Protein AF-A0A6L6LDE1-F1 (afdb_monomer_lite)

Organism: Streptococcus parasanguinis (NCBI:txid1318)

pLDDT: mean 87.43, std 10.11, range [46.34, 97.75]

Sequence (139 aa):
MKNYKNYVINLTQQYISELINRNEEINIRMFYSTFEEDQYISILNDQDQEVSFNFVNDSIEIELIDPLCEKILITFDTVEQTAKIHLVINFLLDLFFRFNWHESVAALSVADFWELIKNYEKDNLDMTFGYPRIAGSNS

Radius of gyration: 14.81 Å; chains: 1; bounding box: 38×34×40 Å

Secondary structure (DSSP, 8-state):
-TTHHHHHHHHHHHHHHHHHHTT----EEEEEEEETTEEEEEEEETTS-EEEEEEETTEEEEEEE-TTSPPEEEEEEHHHHTTTHHHHHHHHHHHHHHS-HHHHHHHHTTS-HHHHHHHHHTT-EE-TTSS-EETT---

Foldseek 3Di:
DVCVVVLLVVVLVVLVVVCVVVVHDFAKDWDWDDDPPKIKIWIAGPQRWIWIWIDDDQKIWIWTDHPVDDIDIDMDGNVPCVVLVSLVSVVVVCLVRPAQSVVAVVCVVPDDPVVQSVCSVVVQWDCPVRYTDGHPPDD

Structure (mmCIF, N/CA/C/O backbone):
data_AF-A0A6L6LDE1-F1
#
_entry.id   AF-A0A6L6LDE1-F1
#
loop_
_atom_site.group_PDB
_atom_site.id
_atom_site.type_symbol
_atom_site.label_atom_id
_atom_site.label_alt_id
_atom_site.label_comp_id
_atom_site.label_asym_id
_atom_site.label_entity_id
_atom_site.label_seq_id
_atom_site.pdbx_PDB_ins_code
_atom_site.Cartn_x
_atom_site.Cartn_y
_atom_site.Cartn_z
_atom_site.occupancy
_atom_site.B_iso_or_equiv
_atom_site.auth_seq_id
_atom_site.auth_comp_id
_atom_site.auth_asym_id
_atom_site.auth_atom_id
_atom_site.pdbx_PDB_model_num
ATOM 1 N N . MET A 1 1 ? -16.485 0.240 9.178 1.00 56.94 1 MET A N 1
ATOM 2 C CA . MET A 1 1 ? -15.526 -0.524 8.344 1.00 56.94 1 MET A CA 1
ATOM 3 C C . MET A 1 1 ? -16.015 -0.984 6.968 1.00 56.94 1 MET A C 1
ATOM 5 O O . MET A 1 1 ? -15.167 -1.176 6.113 1.00 56.94 1 MET A O 1
ATOM 9 N N . LYS A 1 2 ? -17.324 -1.126 6.683 1.00 56.12 2 LYS A N 1
ATOM 10 C CA . LYS A 1 2 ? -17.828 -1.837 5.478 1.00 56.12 2 LYS A CA 1
ATOM 11 C C . LYS A 1 2 ? -17.393 -1.343 4.077 1.00 56.12 2 LYS A C 1
ATOM 13 O O . LYS A 1 2 ? -17.677 -2.050 3.116 1.00 56.12 2 LYS A O 1
ATOM 18 N N . ASN A 1 3 ? -16.689 -0.215 3.931 1.00 74.81 3 ASN A N 1
ATOM 19 C CA . ASN A 1 3 ? -16.379 0.370 2.616 1.00 74.81 3 ASN A CA 1
ATOM 20 C C . ASN A 1 3 ? -14.894 0.376 2.210 1.00 74.81 3 ASN A C 1
ATOM 22 O O . ASN A 1 3 ? -14.623 0.638 1.039 1.00 74.81 3 ASN A O 1
ATOM 26 N N . TYR A 1 4 ? -13.943 0.066 3.101 1.00 82.75 4 TYR A N 1
ATOM 27 C CA . TYR A 1 4 ? -12.516 0.160 2.753 1.00 82.75 4 TYR A CA 1
ATOM 28 C C . TYR A 1 4 ? -12.100 -0.871 1.711 1.00 82.75 4 TYR A C 1
ATOM 30 O O . TYR A 1 4 ? -11.363 -0.538 0.789 1.00 82.75 4 TYR A O 1
ATOM 38 N N . LYS A 1 5 ? -12.666 -2.082 1.758 1.00 84.56 5 LYS A N 1
ATOM 39 C CA . LYS A 1 5 ? -12.416 -3.071 0.711 1.00 84.56 5 LYS A CA 1
ATOM 40 C C . LYS A 1 5 ? -12.792 -2.596 -0.683 1.00 84.56 5 LYS A C 1
ATOM 42 O O . LYS A 1 5 ? -11.992 -2.698 -1.609 1.00 84.56 5 LYS A O 1
ATOM 47 N N . ASN A 1 6 ? -14.002 -2.067 -0.829 1.00 87.12 6 ASN A N 1
ATOM 48 C CA . ASN A 1 6 ? -14.452 -1.545 -2.115 1.00 87.12 6 ASN A CA 1
ATOM 49 C C . ASN A 1 6 ? -13.604 -0.344 -2.543 1.00 87.12 6 ASN A C 1
ATOM 51 O O . ASN A 1 6 ? -13.349 -0.180 -3.729 1.00 87.12 6 ASN A O 1
ATOM 55 N N . TYR A 1 7 ? -13.142 0.464 -1.585 1.00 90.31 7 TYR A N 1
ATOM 56 C CA . TYR A 1 7 ? -12.239 1.574 -1.859 1.00 90.31 7 TYR A CA 1
ATOM 57 C C . TYR A 1 7 ? -10.903 1.105 -2.446 1.00 90.31 7 TYR A C 1
ATOM 59 O O . TYR A 1 7 ? -10.553 1.544 -3.538 1.00 90.31 7 TYR A O 1
ATOM 67 N N . VAL A 1 8 ? -10.216 0.164 -1.785 1.00 90.81 8 VAL A N 1
ATOM 68 C CA . VAL A 1 8 ? -8.944 -0.405 -2.269 1.00 90.81 8 VAL A CA 1
ATOM 69 C C . VAL A 1 8 ? -9.133 -1.031 -3.651 1.00 90.81 8 VAL A C 1
ATOM 71 O O . VAL A 1 8 ? -8.402 -0.693 -4.571 1.00 90.81 8 VAL A O 1
ATOM 74 N N . ILE A 1 9 ? -10.164 -1.865 -3.839 1.00 90.56 9 ILE A N 1
ATOM 75 C CA . ILE A 1 9 ? -10.450 -2.514 -5.132 1.00 90.56 9 ILE A CA 1
ATOM 76 C C . ILE A 1 9 ? -10.665 -1.487 -6.245 1.00 90.56 9 ILE A C 1
ATOM 78 O O . ILE A 1 9 ? -10.060 -1.603 -7.310 1.00 90.56 9 ILE A O 1
ATOM 82 N N . ASN A 1 10 ? -11.514 -0.485 -6.012 1.00 93.00 10 ASN A N 1
ATOM 83 C CA . ASN A 1 10 ? -11.812 0.524 -7.025 1.00 93.00 10 ASN A CA 1
ATOM 84 C C . ASN A 1 10 ? -10.568 1.342 -7.379 1.00 93.00 10 ASN A C 1
ATOM 86 O O . ASN A 1 10 ? -10.344 1.627 -8.554 1.00 93.00 10 ASN A O 1
ATOM 90 N N . LEU A 1 11 ? -9.751 1.699 -6.386 1.00 94.38 11 LEU A N 1
ATOM 91 C CA . LEU A 1 11 ? -8.538 2.471 -6.620 1.00 94.38 11 LEU A CA 1
ATOM 92 C C . LEU A 1 11 ? -7.486 1.645 -7.373 1.00 94.38 11 LEU A C 1
ATOM 94 O O . LEU A 1 11 ? -6.933 2.110 -8.365 1.00 94.38 11 LEU A O 1
ATOM 98 N N . THR A 1 12 ? -7.279 0.382 -6.994 1.00 93.50 12 THR A N 1
ATOM 99 C CA . THR A 1 12 ? -6.417 -0.552 -7.734 1.00 93.50 12 THR A CA 1
ATOM 100 C C . THR A 1 12 ? -6.859 -0.703 -9.192 1.00 93.50 12 THR A C 1
ATOM 102 O O . THR A 1 12 ? -6.029 -0.655 -10.097 1.00 93.50 12 THR A O 1
ATOM 105 N N . GLN A 1 13 ? -8.165 -0.822 -9.454 1.00 93.38 13 GLN A N 1
ATOM 106 C CA . GLN A 1 13 ? -8.694 -0.876 -10.822 1.00 93.38 13 GLN A CA 1
ATOM 107 C C . GLN A 1 13 ? -8.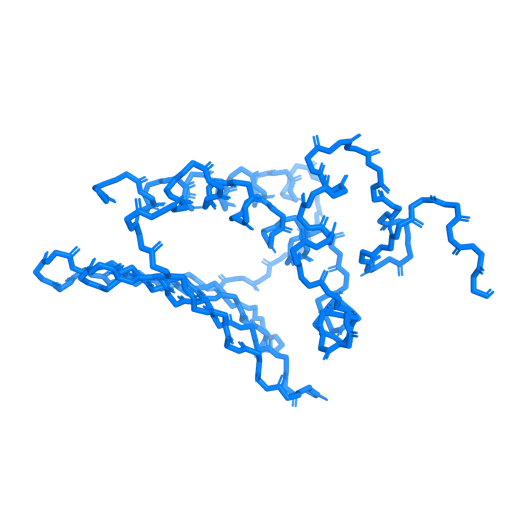420 0.408 -11.616 1.00 93.38 13 GLN A C 1
ATOM 109 O O . GLN A 1 13 ? -8.157 0.331 -12.819 1.00 93.38 13 GLN A O 1
ATOM 114 N N . GLN A 1 14 ? -8.463 1.575 -10.965 1.00 95.56 14 GLN A N 1
ATOM 115 C CA . GLN A 1 14 ? -8.102 2.848 -11.591 1.00 95.56 14 GLN A CA 1
ATOM 116 C C . GLN A 1 14 ? -6.624 2.861 -11.997 1.00 95.56 14 GLN A C 1
ATOM 118 O O . GLN A 1 14 ? -6.343 3.117 -13.166 1.00 95.56 14 GLN A O 1
ATOM 123 N N . TYR A 1 15 ? -5.700 2.487 -11.103 1.00 94.81 15 TYR A N 1
ATOM 124 C CA . TYR A 1 15 ? -4.270 2.400 -11.434 1.00 94.81 15 TYR A CA 1
ATOM 125 C C . TYR A 1 15 ? -3.991 1.430 -12.583 1.00 94.81 15 TYR A C 1
ATOM 127 O O . TYR A 1 15 ? -3.307 1.785 -13.540 1.00 94.81 15 TYR A O 1
ATOM 135 N N . ILE A 1 16 ? -4.572 0.228 -12.544 1.00 92.81 16 ILE A N 1
ATOM 136 C CA . ILE A 1 16 ? -4.413 -0.756 -13.625 1.00 92.81 16 ILE A CA 1
ATOM 137 C C . ILE A 1 16 ? -4.915 -0.179 -14.957 1.00 92.81 16 ILE A C 1
ATOM 139 O O . ILE A 1 16 ? -4.249 -0.312 -15.981 1.00 92.81 16 ILE A O 1
ATOM 143 N N . SER A 1 17 ? -6.062 0.507 -14.952 1.00 94.12 17 SER A N 1
ATOM 144 C CA . SER A 1 17 ? -6.607 1.140 -16.159 1.00 94.12 17 SER A CA 1
ATOM 145 C C . SER A 1 17 ? -5.687 2.238 -16.702 1.00 94.12 17 SER A C 1
ATOM 147 O O . SER A 1 17 ? -5.513 2.349 -17.915 1.00 94.12 17 SER A O 1
ATOM 149 N N . GLU A 1 18 ? -5.081 3.047 -15.830 1.00 94.25 18 GLU A N 1
ATOM 150 C CA . GLU A 1 18 ? -4.108 4.072 -16.223 1.00 94.25 18 GLU A CA 1
ATOM 151 C C . GLU A 1 18 ? -2.866 3.468 -16.883 1.00 94.25 18 GLU A C 1
ATOM 153 O O . GLU A 1 18 ? -2.449 3.952 -17.935 1.00 94.25 18 GLU A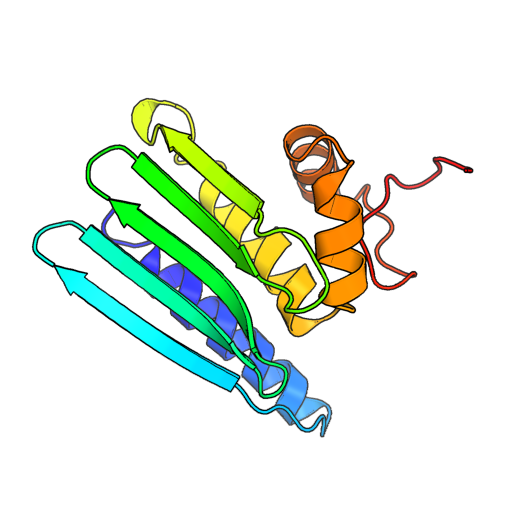 O 1
ATOM 158 N N . LEU A 1 19 ? -2.309 2.403 -16.305 1.00 91.00 19 LEU A N 1
ATOM 159 C CA . LEU A 1 19 ? -1.129 1.712 -16.833 1.00 91.00 19 LEU A CA 1
ATOM 160 C C . LEU A 1 19 ? -1.417 1.067 -18.193 1.00 91.00 19 LEU A C 1
ATOM 162 O O . LEU A 1 19 ? -0.657 1.257 -19.144 1.00 91.00 19 LEU A O 1
ATOM 166 N N . ILE A 1 20 ? -2.577 0.415 -18.334 1.00 90.12 20 ILE A N 1
ATOM 167 C CA . ILE A 1 20 ? -3.041 -0.129 -19.619 1.00 90.12 20 ILE A CA 1
ATOM 168 C C . ILE A 1 20 ? -3.157 0.984 -20.668 1.00 90.12 20 ILE A C 1
ATOM 170 O O . ILE A 1 20 ? -2.684 0.824 -21.791 1.00 90.12 20 ILE A O 1
ATOM 174 N N . ASN A 1 21 ? -3.732 2.138 -20.312 1.00 93.75 21 ASN A N 1
ATOM 175 C CA . ASN A 1 21 ? -3.867 3.275 -21.230 1.00 93.75 21 ASN A CA 1
ATOM 176 C C . ASN A 1 21 ? -2.516 3.874 -21.660 1.00 93.75 21 ASN A C 1
ATOM 178 O O . ASN A 1 21 ? -2.445 4.539 -22.695 1.00 93.75 21 ASN A O 1
ATOM 182 N N . ARG A 1 22 ? -1.449 3.647 -20.887 1.00 93.12 22 ARG A N 1
ATOM 183 C CA . ARG A 1 22 ? -0.071 4.043 -21.215 1.00 93.12 22 ARG A CA 1
ATOM 184 C C . ARG A 1 22 ? 0.708 2.964 -21.974 1.00 93.12 22 ARG A C 1
ATOM 186 O O . ARG A 1 22 ? 1.844 3.219 -22.362 1.00 93.12 22 ARG A O 1
ATOM 193 N N . ASN A 1 23 ? 0.095 1.810 -22.253 1.00 90.94 23 ASN A N 1
ATOM 194 C CA . ASN A 1 23 ? 0.742 0.612 -22.800 1.00 90.94 23 ASN A CA 1
ATOM 195 C C . ASN A 1 23 ? 1.889 0.086 -21.919 1.00 90.94 23 ASN A C 1
ATOM 197 O O . ASN A 1 23 ? 2.875 -0.441 -22.436 1.00 90.94 23 ASN A O 1
ATOM 201 N N . GLU A 1 24 ? 1.770 0.240 -20.601 1.00 89.00 24 GLU A N 1
ATOM 202 C CA . GLU A 1 24 ? 2.703 -0.354 -19.645 1.00 89.00 24 GLU A CA 1
ATOM 203 C C . GLU A 1 24 ? 2.295 -1.807 -19.365 1.00 89.00 24 GLU A C 1
ATOM 205 O O . GLU A 1 24 ? 1.116 -2.114 -19.164 1.00 89.00 24 GLU A O 1
ATOM 210 N N . GLU A 1 25 ? 3.270 -2.718 -19.384 1.00 86.06 25 GLU A N 1
ATOM 211 C CA . GLU A 1 25 ? 3.049 -4.106 -18.988 1.00 86.06 25 GLU A CA 1
ATOM 212 C C . GLU A 1 25 ? 3.080 -4.203 -17.465 1.00 86.06 25 GLU A C 1
ATOM 214 O O . GLU A 1 25 ? 4.008 -3.721 -16.818 1.00 86.06 25 GLU A O 1
ATOM 219 N N . ILE A 1 26 ? 2.054 -4.828 -16.894 1.00 84.75 26 ILE A N 1
ATOM 220 C CA . ILE A 1 26 ? 1.945 -5.012 -15.455 1.00 84.75 26 ILE A CA 1
ATOM 221 C C . ILE A 1 26 ? 1.400 -6.404 -15.143 1.00 84.75 26 ILE A C 1
ATOM 223 O O . ILE A 1 26 ? 0.391 -6.837 -15.704 1.00 84.75 26 ILE A O 1
ATOM 227 N N . ASN A 1 27 ? 2.066 -7.102 -14.225 1.00 90.81 27 ASN A N 1
ATOM 228 C CA . ASN A 1 27 ? 1.651 -8.410 -13.739 1.00 90.81 27 ASN A CA 1
ATOM 229 C C . ASN A 1 27 ? 1.334 -8.319 -12.250 1.00 90.81 27 ASN A C 1
ATOM 231 O O . ASN A 1 27 ? 2.227 -8.152 -11.425 1.00 90.81 27 ASN A O 1
ATOM 235 N N . ILE A 1 28 ? 0.044 -8.375 -11.919 1.00 93.50 28 ILE A N 1
ATOM 236 C CA . ILE A 1 28 ? -0.452 -8.176 -10.557 1.00 93.50 28 ILE A CA 1
ATOM 237 C C . ILE A 1 28 ? -1.435 -9.283 -10.225 1.00 93.50 28 ILE A C 1
ATOM 239 O O . ILE A 1 28 ? -2.307 -9.635 -11.023 1.00 93.50 28 ILE A O 1
ATOM 243 N N . ARG A 1 29 ? -1.333 -9.793 -9.004 1.00 94.50 29 ARG A N 1
ATOM 244 C CA . ARG A 1 29 ? -2.331 -10.655 -8.382 1.00 94.50 29 ARG A CA 1
ATOM 245 C C . ARG A 1 29 ? -2.924 -9.906 -7.200 1.00 94.50 29 ARG A C 1
ATOM 247 O O . ARG A 1 29 ? -2.204 -9.338 -6.389 1.00 94.50 29 ARG A O 1
ATOM 254 N N . MET A 1 30 ? -4.248 -9.917 -7.117 1.00 94.06 30 MET A N 1
ATOM 255 C CA . MET A 1 30 ? -4.976 -9.340 -5.996 1.00 94.06 30 MET A CA 1
ATOM 256 C C . MET A 1 30 ? -5.750 -10.447 -5.292 1.00 94.06 30 MET A C 1
ATOM 258 O O . MET A 1 30 ? -6.612 -11.090 -5.896 1.00 94.06 30 MET A O 1
ATOM 262 N N . PHE A 1 31 ? -5.454 -10.659 -4.016 1.00 92.38 31 PHE A N 1
ATOM 263 C CA . PHE A 1 31 ? -6.220 -11.536 -3.145 1.00 92.38 31 PHE A CA 1
ATOM 264 C C . PHE A 1 31 ? -7.143 -10.693 -2.281 1.00 92.38 31 PHE A C 1
ATOM 266 O O . PHE A 1 31 ? -6.748 -9.659 -1.750 1.00 92.38 31 PHE A O 1
ATOM 273 N N . TYR A 1 32 ? -8.383 -11.141 -2.121 1.00 88.62 32 TYR A N 1
ATOM 274 C CA . TYR A 1 32 ? -9.287 -10.562 -1.144 1.00 88.62 32 TYR A CA 1
ATOM 275 C C . TYR A 1 32 ? -10.029 -11.667 -0.404 1.00 88.62 32 TYR A C 1
ATOM 277 O O . TYR A 1 32 ? -10.503 -12.631 -1.005 1.00 88.62 32 TYR A O 1
ATOM 285 N N . SER A 1 33 ? -10.164 -11.503 0.904 1.00 87.94 33 SER A N 1
ATOM 286 C CA . SER A 1 33 ? -10.919 -12.398 1.771 1.00 87.94 33 SER A CA 1
ATOM 287 C C . SER A 1 33 ? -11.772 -11.582 2.732 1.00 87.94 33 SER A C 1
ATOM 289 O O . SER A 1 33 ? -11.465 -10.433 3.049 1.00 87.94 33 SER A O 1
ATOM 291 N N . THR A 1 34 ? -12.883 -12.163 3.160 1.00 85.94 34 THR A N 1
ATOM 292 C CA . THR A 1 34 ? -13.737 -11.603 4.208 1.00 85.94 34 THR A CA 1
ATOM 293 C C . THR A 1 34 ? -14.102 -12.725 5.158 1.00 85.94 34 THR A C 1
ATOM 295 O O . THR A 1 34 ? -14.619 -13.749 4.701 1.00 85.94 34 THR A O 1
ATOM 298 N N . PHE A 1 35 ? -13.852 -12.533 6.446 1.00 84.19 35 PHE A N 1
ATOM 299 C CA . PHE A 1 35 ? -14.199 -13.488 7.490 1.00 84.19 35 PHE A CA 1
ATOM 300 C C . PHE A 1 35 ? -14.940 -12.739 8.592 1.00 84.19 35 PHE A C 1
ATOM 302 O O . PHE A 1 35 ? -14.378 -11.849 9.211 1.00 84.19 35 PHE A O 1
ATOM 309 N N . GLU A 1 36 ? -16.220 -13.058 8.789 1.00 85.19 36 GLU A N 1
ATOM 310 C CA . GLU A 1 36 ? -17.110 -12.290 9.670 1.00 85.19 36 GLU A CA 1
ATOM 311 C C . GLU A 1 36 ? -17.118 -10.786 9.321 1.00 85.19 36 GLU A C 1
ATOM 313 O O . GLU A 1 36 ? -17.612 -10.410 8.252 1.00 85.19 36 GLU A O 1
ATOM 318 N N . GLU A 1 37 ? -16.599 -9.932 10.203 1.00 81.94 37 GLU A N 1
ATOM 319 C CA . GLU A 1 37 ? -16.480 -8.485 9.988 1.00 81.94 37 GLU A CA 1
ATOM 320 C C . GLU A 1 37 ? -15.112 -8.067 9.427 1.00 81.94 37 GLU A C 1
ATOM 322 O O . GLU A 1 37 ? -14.972 -6.938 8.940 1.00 81.94 37 GLU A O 1
ATOM 327 N N . ASP A 1 38 ? -14.150 -8.991 9.403 1.00 87.25 38 ASP A N 1
ATOM 328 C CA . ASP A 1 38 ? -12.782 -8.741 8.979 1.00 87.25 38 ASP A CA 1
ATOM 329 C C . ASP A 1 38 ? -12.659 -8.746 7.451 1.00 87.25 38 ASP A C 1
ATOM 331 O O . ASP A 1 38 ? -13.302 -9.523 6.728 1.00 87.25 38 ASP A O 1
ATOM 335 N N . GLN A 1 39 ? -11.805 -7.864 6.936 1.00 89.00 39 GLN A N 1
ATOM 336 C CA . GLN A 1 39 ? -11.533 -7.719 5.508 1.00 89.00 39 GLN A CA 1
ATOM 337 C C . GLN A 1 39 ? -10.030 -7.787 5.265 1.00 89.00 39 GLN A C 1
ATOM 339 O O . GLN A 1 39 ? -9.275 -7.029 5.857 1.00 89.00 39 GLN A O 1
ATOM 344 N N . TYR A 1 40 ? -9.606 -8.647 4.349 1.00 92.25 40 TYR A N 1
ATOM 345 C CA . TYR A 1 40 ? -8.199 -8.833 4.001 1.00 92.25 40 TYR A CA 1
ATOM 346 C C . TYR A 1 40 ? -8.024 -8.589 2.517 1.00 92.25 40 TYR A C 1
ATOM 348 O O . TYR A 1 40 ? -8.798 -9.117 1.710 1.00 92.25 40 TYR A O 1
ATOM 356 N N . ILE A 1 41 ? -7.036 -7.782 2.153 1.00 95.00 41 ILE A N 1
ATOM 357 C CA . ILE A 1 41 ? -6.714 -7.468 0.764 1.00 95.00 41 ILE A CA 1
ATOM 358 C C . ILE A 1 41 ? -5.208 -7.447 0.624 1.00 95.00 41 ILE A C 1
ATOM 360 O O . ILE A 1 41 ? -4.547 -6.729 1.356 1.00 95.00 41 ILE A O 1
ATOM 364 N N . SER A 1 42 ? -4.698 -8.191 -0.342 1.00 96.56 42 SER A N 1
ATOM 365 C CA . SER A 1 42 ? -3.283 -8.245 -0.681 1.00 96.56 42 SER A CA 1
ATOM 366 C C . SER A 1 42 ? -3.136 -7.994 -2.172 1.00 96.56 42 SER A C 1
ATOM 368 O O . SER A 1 42 ? -3.900 -8.538 -2.976 1.00 96.56 42 SER A O 1
ATOM 370 N N . ILE A 1 43 ? -2.196 -7.132 -2.540 1.00 97.25 43 ILE A N 1
ATOM 371 C CA . ILE A 1 43 ? -1.843 -6.830 -3.923 1.00 97.25 43 ILE A CA 1
ATOM 372 C C . ILE A 1 43 ? -0.359 -7.123 -4.061 1.00 97.25 43 ILE A C 1
ATOM 374 O O . ILE A 1 43 ? 0.450 -6.523 -3.359 1.00 97.25 43 ILE A O 1
ATOM 378 N N . LEU A 1 44 ? -0.014 -8.024 -4.974 1.00 96.25 44 LEU A N 1
ATOM 379 C CA . LEU A 1 44 ? 1.358 -8.445 -5.211 1.00 96.25 44 LEU A CA 1
ATOM 380 C C . LEU A 1 44 ? 1.679 -8.476 -6.699 1.00 96.25 44 LEU A C 1
ATOM 382 O O . LEU A 1 44 ? 0.791 -8.701 -7.526 1.00 96.25 44 LEU A O 1
ATOM 386 N N . ASN A 1 45 ? 2.947 -8.293 -7.039 1.00 94.25 45 ASN A N 1
ATOM 387 C CA . ASN A 1 45 ? 3.425 -8.403 -8.413 1.00 94.25 45 ASN A CA 1
ATOM 388 C C . ASN A 1 45 ? 4.185 -9.722 -8.660 1.00 94.25 45 ASN A C 1
ATOM 390 O O . ASN A 1 45 ? 4.087 -10.684 -7.889 1.00 94.25 45 ASN A O 1
ATOM 394 N N . ASP A 1 46 ? 4.872 -9.813 -9.793 1.00 93.31 46 ASP A N 1
ATOM 395 C CA . ASP A 1 46 ? 5.695 -10.957 -10.195 1.00 93.31 46 ASP A CA 1
ATOM 396 C C . ASP A 1 46 ? 7.101 -10.965 -9.573 1.00 93.31 46 ASP A C 1
ATOM 398 O O . ASP A 1 46 ? 7.823 -11.950 -9.716 1.00 93.31 46 ASP A O 1
ATOM 402 N N . GLN A 1 47 ? 7.465 -9.907 -8.848 1.00 93.94 47 GLN A N 1
ATOM 403 C CA . GLN A 1 47 ? 8.704 -9.785 -8.080 1.00 93.94 47 GLN A CA 1
ATOM 404 C C . GLN A 1 47 ? 8.512 -10.149 -6.602 1.00 93.94 47 GLN A C 1
ATOM 406 O O . GLN A 1 47 ? 9.374 -9.833 -5.790 1.00 93.94 47 GLN A O 1
ATOM 411 N N . ASP A 1 48 ? 7.386 -10.777 -6.243 1.00 94.50 48 ASP A N 1
ATOM 412 C CA . ASP A 1 48 ? 7.002 -11.103 -4.860 1.00 94.50 48 ASP A CA 1
ATOM 413 C C . ASP A 1 48 ? 6.975 -9.875 -3.922 1.00 94.50 48 ASP A C 1
ATOM 415 O O . ASP A 1 48 ? 7.121 -9.991 -2.705 1.00 94.50 48 ASP A O 1
ATOM 419 N N . GLN A 1 49 ? 6.768 -8.684 -4.491 1.00 96.56 49 GLN A N 1
ATOM 420 C CA . GLN A 1 49 ? 6.498 -7.459 -3.747 1.00 96.56 49 GLN A CA 1
ATOM 421 C C . GLN A 1 49 ? 5.012 -7.382 -3.425 1.00 96.56 49 GLN A C 1
ATOM 423 O O . GLN A 1 49 ? 4.190 -7.692 -4.286 1.00 96.56 49 GLN A O 1
ATOM 428 N N . GLU A 1 50 ? 4.665 -6.942 -2.218 1.00 97.69 50 GLU A N 1
ATOM 429 C CA . GLU A 1 50 ? 3.289 -6.970 -1.728 1.00 97.69 50 GLU A CA 1
ATOM 430 C C . GLU A 1 50 ? 2.954 -5.757 -0.858 1.00 97.69 50 GLU A C 1
ATOM 432 O O . GLU A 1 50 ? 3.728 -5.352 0.013 1.00 97.69 50 GLU A O 1
ATOM 437 N N . VAL A 1 51 ? 1.753 -5.220 -1.069 1.00 97.75 51 VAL A N 1
ATOM 438 C CA . VAL A 1 51 ? 1.069 -4.328 -0.134 1.00 97.75 51 VAL A CA 1
ATOM 439 C C . VAL A 1 51 ? -0.238 -4.977 0.308 1.00 97.75 51 VAL A C 1
ATOM 441 O O . VAL A 1 51 ? -1.082 -5.342 -0.517 1.00 97.75 51 VAL A O 1
ATOM 444 N N . SER A 1 52 ? -0.409 -5.099 1.620 1.00 97.06 52 SER A N 1
ATOM 445 C CA . SER A 1 52 ? -1.563 -5.757 2.226 1.00 97.06 52 SER A CA 1
ATOM 446 C C . SER A 1 52 ? -2.269 -4.863 3.227 1.00 97.06 52 SER A C 1
ATOM 448 O O . SER A 1 52 ? -1.633 -4.156 4.000 1.00 97.06 52 SER A O 1
ATOM 450 N N . PHE A 1 53 ? -3.598 -4.906 3.203 1.00 94.56 53 PHE A N 1
ATOM 451 C CA . PHE A 1 53 ? -4.506 -4.169 4.069 1.00 94.56 53 PHE A CA 1
ATOM 452 C C . PHE A 1 53 ? -5.447 -5.160 4.757 1.00 94.56 53 PHE A C 1
ATOM 454 O O . PHE A 1 53 ? -6.343 -5.735 4.128 1.00 94.56 53 PHE A O 1
ATOM 461 N N . ASN A 1 54 ? -5.257 -5.326 6.059 1.00 92.81 54 ASN A N 1
ATOM 462 C CA . ASN A 1 54 ? -6.044 -6.196 6.917 1.00 92.81 54 ASN A CA 1
ATOM 463 C C . ASN A 1 54 ? -6.850 -5.314 7.875 1.00 92.81 54 ASN A C 1
ATOM 465 O O . ASN A 1 54 ? -6.297 -4.585 8.690 1.00 92.81 54 ASN A O 1
ATOM 469 N N . PHE A 1 55 ? -8.168 -5.349 7.762 1.00 89.12 55 PHE A N 1
ATOM 470 C CA . PHE A 1 55 ? -9.098 -4.616 8.612 1.00 89.12 55 PHE A CA 1
ATOM 471 C C . PHE A 1 55 ? -9.711 -5.637 9.572 1.00 89.12 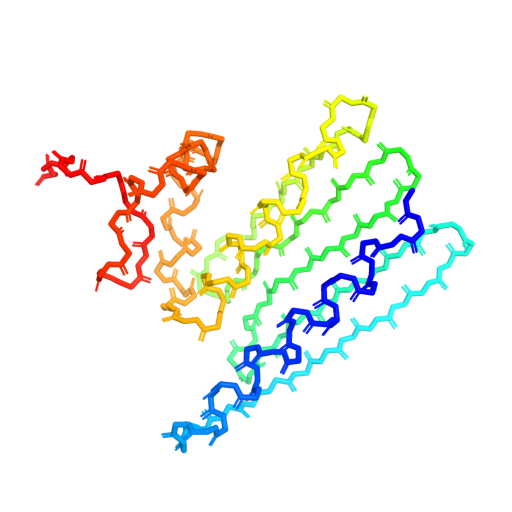55 PHE A C 1
ATOM 473 O O . PHE A 1 55 ? -10.588 -6.388 9.146 1.00 89.12 55 PHE A O 1
ATOM 480 N N . VAL A 1 56 ? -9.210 -5.708 10.808 1.00 86.69 56 VAL A N 1
ATOM 481 C CA . VAL A 1 56 ? -9.491 -6.791 11.766 1.00 86.69 56 VAL A CA 1
ATOM 482 C C . VAL A 1 56 ? -10.055 -6.206 13.056 1.00 86.69 56 VAL A C 1
ATOM 484 O O . VAL A 1 56 ? -9.355 -5.485 13.758 1.00 86.69 56 VAL A O 1
ATOM 487 N N . ASN A 1 57 ? -11.297 -6.532 13.417 1.00 83.12 57 ASN A N 1
ATOM 488 C CA . ASN A 1 57 ? -11.987 -5.929 14.569 1.00 83.12 57 ASN A CA 1
ATOM 489 C C . ASN A 1 57 ? -11.841 -4.390 14.591 1.00 83.12 57 ASN A C 1
ATOM 491 O O . ASN A 1 57 ? -12.163 -3.722 13.617 1.00 83.12 57 ASN A O 1
ATOM 495 N N . ASP A 1 58 ? -11.316 -3.828 15.682 1.00 80.94 58 ASP A N 1
ATOM 496 C CA . ASP A 1 58 ? -11.064 -2.396 15.831 1.00 80.94 58 ASP A CA 1
ATOM 497 C C . ASP A 1 58 ? -9.652 -1.984 15.381 1.00 80.94 58 ASP A C 1
ATOM 499 O O . ASP A 1 58 ? -9.241 -0.852 15.636 1.00 80.94 58 ASP A O 1
ATOM 503 N N . SER A 1 59 ? -8.896 -2.854 14.706 1.00 86.69 59 SER A N 1
ATOM 504 C CA . SER A 1 59 ? -7.563 -2.547 14.192 1.00 86.69 59 SER A CA 1
ATOM 505 C C . SER A 1 59 ? -7.484 -2.588 12.668 1.00 86.69 59 SER A C 1
ATOM 507 O O . SER A 1 59 ? -8.270 -3.211 11.950 1.00 86.69 59 SER A O 1
ATOM 509 N N . ILE A 1 60 ? -6.496 -1.866 12.158 1.00 89.12 60 ILE A N 1
ATOM 510 C CA . ILE A 1 60 ? -6.050 -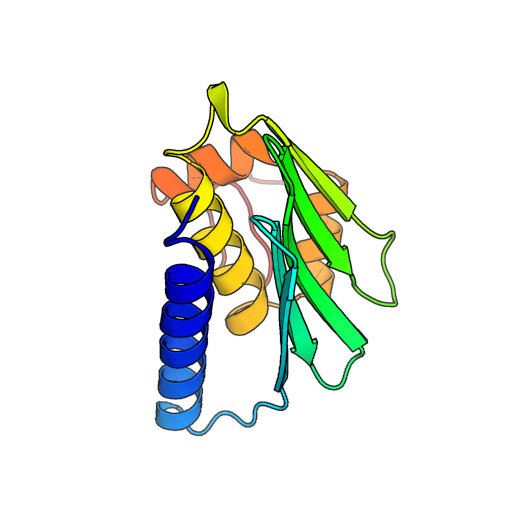1.971 10.777 1.00 89.12 60 ILE A CA 1
ATOM 511 C C . ILE A 1 60 ? -4.587 -2.369 10.836 1.00 89.12 60 ILE A C 1
ATOM 513 O O . ILE A 1 60 ? -3.805 -1.752 11.554 1.00 89.12 60 ILE A O 1
ATOM 517 N N . GLU A 1 61 ? -4.216 -3.382 10.079 1.00 92.75 61 GLU A N 1
ATOM 518 C CA . GLU A 1 61 ? -2.847 -3.839 9.920 1.00 92.75 61 GLU A CA 1
ATOM 519 C C . GLU A 1 61 ? -2.489 -3.727 8.446 1.00 92.75 61 GLU A C 1
ATOM 521 O O . GLU A 1 61 ? -3.209 -4.206 7.569 1.00 92.75 61 GLU A O 1
ATOM 526 N N . ILE A 1 62 ? -1.387 -3.047 8.169 1.00 94.88 62 ILE A N 1
ATOM 527 C CA . ILE A 1 62 ? -0.857 -2.879 6.827 1.00 94.88 62 ILE A CA 1
ATOM 528 C C . ILE A 1 62 ? 0.511 -3.530 6.780 1.00 94.88 62 ILE A C 1
ATOM 530 O O . ILE A 1 62 ? 1.369 -3.237 7.613 1.00 94.88 62 ILE A O 1
ATOM 534 N N . GLU A 1 63 ? 0.715 -4.387 5.790 1.00 96.88 63 GLU A N 1
ATOM 535 C CA . GLU A 1 63 ? 1.982 -5.074 5.579 1.00 96.88 63 GLU A CA 1
ATOM 536 C C . GLU A 1 63 ? 2.602 -4.625 4.264 1.00 96.88 63 GLU A C 1
ATOM 538 O O . GLU A 1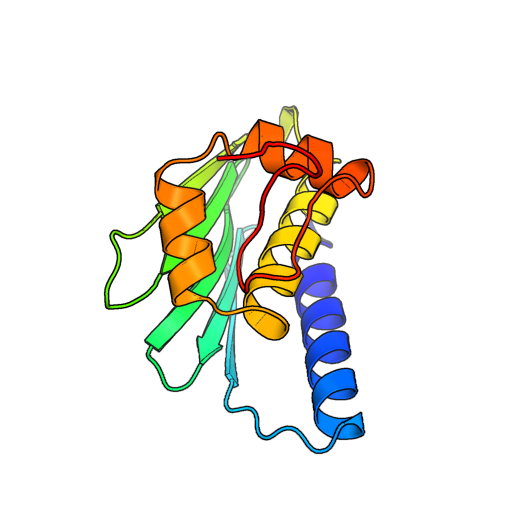 63 ? 1.933 -4.621 3.229 1.00 96.88 63 GLU A O 1
ATOM 543 N N . LEU A 1 64 ? 3.879 -4.247 4.315 1.00 97.50 64 LEU A N 1
ATOM 544 C CA . LEU A 1 64 ? 4.679 -3.907 3.144 1.00 97.50 64 LEU A CA 1
ATOM 545 C C . LEU A 1 64 ? 5.804 -4.933 3.032 1.00 97.50 64 LEU A C 1
ATOM 547 O O . LEU A 1 64 ? 6.600 -5.092 3.965 1.00 97.50 64 LEU A O 1
ATOM 551 N N . ILE A 1 65 ? 5.856 -5.636 1.906 1.00 97.44 65 ILE A N 1
ATOM 552 C CA . ILE A 1 65 ? 6.842 -6.680 1.643 1.00 97.44 65 ILE A CA 1
ATOM 553 C C . ILE A 1 65 ? 7.582 -6.325 0.362 1.00 97.44 65 ILE A C 1
ATOM 555 O O . ILE A 1 65 ? 6.984 -6.134 -0.695 1.00 97.44 65 ILE A O 1
ATOM 559 N N . ASP A 1 66 ? 8.899 -6.273 0.469 1.00 96.69 66 ASP A N 1
ATOM 560 C CA . ASP A 1 66 ? 9.824 -6.365 -0.648 1.00 96.69 66 ASP A CA 1
ATOM 561 C C . ASP A 1 66 ? 10.806 -7.494 -0.299 1.00 96.69 66 ASP A C 1
ATOM 563 O O . ASP A 1 66 ? 11.319 -7.494 0.824 1.00 96.69 66 ASP A O 1
ATOM 567 N N . PRO A 1 67 ? 11.077 -8.471 -1.185 1.00 94.69 67 PRO A N 1
ATOM 568 C CA . PRO A 1 67 ? 11.922 -9.621 -0.846 1.00 94.69 67 PRO A CA 1
ATOM 569 C C . PRO A 1 67 ? 13.351 -9.270 -0.418 1.00 94.69 67 PRO A C 1
ATOM 571 O O . PRO A 1 67 ? 14.051 -10.116 0.141 1.00 94.69 67 PRO A O 1
ATOM 574 N N . LEU A 1 68 ? 13.806 -8.050 -0.712 1.00 94.00 68 LEU A N 1
ATOM 575 C CA . LEU A 1 68 ? 15.138 -7.552 -0.385 1.00 94.00 68 LEU A CA 1
ATOM 576 C C . LEU A 1 68 ? 15.133 -6.602 0.824 1.00 94.00 68 LEU A C 1
ATOM 578 O O . LEU A 1 68 ? 16.198 -6.111 1.205 1.00 94.00 68 LEU A O 1
ATOM 582 N N . CYS A 1 69 ? 13.975 -6.346 1.438 1.00 91.31 69 CYS A N 1
ATOM 583 C CA . CYS A 1 69 ? 13.826 -5.492 2.614 1.00 91.31 69 CYS A CA 1
ATOM 584 C C . CYS A 1 69 ? 13.228 -6.251 3.806 1.00 91.31 69 CYS A C 1
ATOM 586 O O . CYS A 1 69 ? 12.630 -7.319 3.676 1.00 91.31 69 CYS A O 1
ATOM 588 N N . GLU A 1 70 ? 13.383 -5.680 5.001 1.00 91.12 70 GLU A N 1
ATOM 589 C CA . GLU A 1 70 ? 12.644 -6.151 6.171 1.00 91.12 70 GLU A CA 1
ATOM 590 C C . GLU A 1 70 ? 11.152 -5.837 6.002 1.00 91.12 70 GLU A C 1
ATOM 592 O O . GLU A 1 70 ? 10.782 -4.755 5.542 1.00 91.12 70 GLU A O 1
ATOM 597 N N . LYS A 1 71 ? 10.292 -6.790 6.378 1.00 94.62 71 LYS A N 1
ATOM 598 C CA . LYS A 1 71 ? 8.840 -6.602 6.358 1.00 94.62 71 LYS A CA 1
ATOM 599 C C . LYS A 1 71 ? 8.461 -5.438 7.273 1.00 94.62 71 LYS A C 1
ATOM 601 O O . LYS A 1 71 ? 8.766 -5.462 8.464 1.00 94.62 71 LYS A O 1
ATOM 606 N N . ILE A 1 72 ? 7.710 -4.479 6.739 1.00 95.44 72 ILE A N 1
ATOM 607 C CA . ILE A 1 72 ? 7.149 -3.379 7.526 1.00 95.44 72 ILE A CA 1
ATOM 608 C C . ILE A 1 72 ? 5.714 -3.739 7.904 1.00 95.44 72 ILE A C 1
ATOM 610 O O . ILE A 1 72 ? 4.902 -4.063 7.038 1.00 95.44 72 ILE A O 1
ATOM 614 N N . LEU A 1 73 ? 5.403 -3.667 9.199 1.00 94.88 73 LEU A N 1
ATOM 615 C CA . LEU A 1 73 ? 4.051 -3.814 9.735 1.00 94.88 73 LEU A CA 1
ATOM 616 C C . LEU A 1 73 ? 3.618 -2.489 10.366 1.00 94.88 73 LEU A C 1
ATOM 618 O O . LEU A 1 73 ? 4.250 -2.009 11.307 1.00 94.88 73 LEU A O 1
ATOM 622 N N . ILE A 1 74 ? 2.533 -1.914 9.857 1.00 91.44 74 ILE A N 1
ATOM 623 C CA . ILE A 1 74 ? 1.940 -0.679 10.369 1.00 91.44 74 ILE A CA 1
ATOM 624 C C . ILE A 1 74 ? 0.575 -1.019 10.956 1.00 91.44 74 ILE A C 1
ATOM 626 O O . ILE A 1 74 ? -0.289 -1.541 10.255 1.00 91.44 74 ILE A O 1
ATOM 630 N N . THR A 1 75 ? 0.366 -0.700 12.231 1.00 89.25 75 THR A N 1
ATOM 631 C CA . THR A 1 75 ? -0.888 -0.993 12.935 1.00 89.25 75 THR A CA 1
ATOM 632 C C . THR A 1 75 ? -1.573 0.294 13.376 1.00 89.25 75 THR A C 1
ATOM 634 O O . THR A 1 75 ? -0.936 1.205 13.907 1.00 89.25 75 THR A O 1
ATOM 637 N N . PHE A 1 76 ? -2.887 0.355 13.180 1.00 83.12 76 PHE A N 1
ATOM 638 C CA . PHE A 1 76 ? -3.746 1.474 13.548 1.00 83.12 76 PHE A CA 1
ATOM 639 C C . PHE A 1 76 ? -4.888 0.977 14.429 1.00 83.12 76 PHE A C 1
ATOM 641 O O . PHE A 1 76 ? -5.444 -0.088 14.173 1.00 83.12 76 PHE A O 1
ATOM 648 N N . ASP A 1 77 ? -5.286 1.794 15.402 1.00 80.00 77 ASP A N 1
ATOM 649 C CA . ASP A 1 77 ? -6.577 1.659 16.077 1.00 80.00 77 ASP A CA 1
ATOM 650 C C . ASP A 1 77 ? -7.638 2.458 15.292 1.00 80.00 77 ASP A C 1
ATOM 652 O O . ASP A 1 77 ? -7.459 3.640 14.963 1.00 80.00 77 ASP A O 1
ATOM 656 N N . THR A 1 78 ? -8.737 1.795 14.936 1.00 67.19 78 THR A N 1
ATOM 657 C CA . THR A 1 78 ? -9.833 2.349 14.130 1.00 67.19 78 THR A CA 1
ATOM 658 C C . THR A 1 78 ? -10.617 3.442 14.858 1.00 67.19 78 THR A C 1
ATOM 660 O O . THR A 1 78 ? -11.237 4.279 14.191 1.00 67.19 78 THR A O 1
ATOM 663 N N . VAL A 1 79 ? -10.563 3.506 16.193 1.00 65.50 79 VAL A N 1
ATOM 664 C CA . VAL A 1 79 ? -11.334 4.474 16.991 1.00 65.50 79 VAL A CA 1
ATOM 665 C C . VAL A 1 79 ? -10.866 5.916 16.751 1.00 65.50 79 VAL A C 1
ATOM 667 O O . VAL A 1 79 ? -11.686 6.835 16.751 1.00 65.50 79 VAL A O 1
ATOM 670 N N . GLU A 1 80 ? -9.580 6.136 16.461 1.00 58.75 80 GLU A N 1
ATOM 671 C CA . GLU A 1 80 ? -9.004 7.487 16.347 1.00 58.75 80 GLU A CA 1
ATOM 672 C C . GLU A 1 80 ? -8.683 7.930 14.907 1.00 58.75 80 GLU A C 1
ATOM 674 O O . GLU A 1 80 ? -8.544 9.129 14.653 1.00 58.75 80 GLU A O 1
ATOM 679 N N . GLN A 1 81 ? -8.551 7.007 13.942 1.00 61.84 81 GLN A N 1
ATOM 680 C CA . GLN A 1 81 ? -7.872 7.312 12.665 1.00 61.84 81 GLN A CA 1
ATOM 681 C C . GLN A 1 81 ? -8.618 6.908 11.380 1.00 61.84 81 GLN A C 1
ATOM 683 O O . GLN A 1 81 ? -8.061 6.973 10.281 1.00 61.84 81 GLN A O 1
ATOM 688 N N . THR A 1 82 ? -9.911 6.592 11.472 1.00 65.81 82 THR A N 1
ATOM 689 C CA . THR A 1 82 ? -10.769 6.200 10.329 1.00 65.81 82 THR A CA 1
ATOM 690 C C . THR A 1 82 ? -10.845 7.217 9.184 1.00 65.81 82 THR A C 1
ATOM 692 O O . THR A 1 82 ? -11.143 6.827 8.056 1.00 65.81 82 THR A O 1
ATOM 695 N N . ALA A 1 83 ? -10.564 8.502 9.423 1.00 68.38 83 ALA A N 1
ATOM 696 C CA . ALA A 1 83 ? -10.502 9.516 8.364 1.00 68.38 83 ALA A CA 1
ATOM 697 C C . ALA A 1 83 ? -9.180 9.484 7.573 1.00 68.38 83 ALA A C 1
ATOM 699 O O . ALA A 1 83 ? -9.163 9.819 6.390 1.00 68.38 83 ALA A O 1
ATOM 700 N N . LYS A 1 84 ? -8.079 9.050 8.201 1.00 82.44 84 LYS A N 1
ATOM 701 C CA . LYS A 1 84 ? -6.741 9.024 7.590 1.00 82.44 84 LYS A CA 1
ATOM 702 C C . LYS A 1 84 ? -6.477 7.766 6.778 1.00 82.44 84 LYS A C 1
ATOM 704 O O . LYS A 1 84 ? -5.595 7.776 5.929 1.00 82.44 84 LYS A O 1
ATOM 709 N N . ILE A 1 85 ? -7.239 6.697 6.988 1.00 86.75 85 ILE A N 1
ATOM 710 C CA . ILE A 1 85 ? -6.985 5.439 6.282 1.00 86.75 85 ILE A CA 1
ATOM 711 C C . ILE A 1 85 ? -7.139 5.563 4.762 1.00 86.75 85 ILE A C 1
ATOM 713 O O . ILE A 1 85 ? -6.347 4.979 4.039 1.00 86.75 85 ILE A O 1
ATOM 717 N N . HIS A 1 86 ? -8.089 6.358 4.253 1.00 89.31 86 HIS A N 1
ATOM 718 C CA . HIS A 1 86 ? -8.183 6.590 2.806 1.00 89.31 86 HIS A CA 1
ATOM 719 C C . HIS A 1 86 ? -6.924 7.277 2.266 1.00 89.31 86 HIS A C 1
ATOM 721 O O . HIS A 1 86 ? -6.431 6.904 1.210 1.00 89.31 86 HIS A O 1
ATOM 727 N N . LEU A 1 87 ? -6.375 8.236 3.019 1.00 90.56 87 LEU A N 1
ATOM 728 C CA . LEU A 1 87 ? -5.128 8.914 2.671 1.00 90.56 87 LEU A CA 1
ATOM 729 C C . LEU A 1 87 ? -3.942 7.939 2.676 1.00 90.56 87 LEU A C 1
ATOM 731 O O . LEU A 1 87 ? -3.144 7.953 1.746 1.00 90.56 87 LEU A O 1
ATOM 735 N N . VAL A 1 88 ? -3.863 7.064 3.683 1.00 92.62 88 VAL A N 1
ATOM 736 C CA . VAL A 1 88 ? -2.847 6.004 3.771 1.00 92.62 88 VAL A CA 1
ATOM 737 C C . VAL A 1 88 ? -2.964 5.016 2.608 1.00 92.62 88 VAL A C 1
ATOM 739 O O . VAL A 1 88 ? -1.957 4.697 1.986 1.00 92.62 88 VAL A O 1
ATOM 742 N N . ILE A 1 89 ? -4.179 4.565 2.280 1.00 93.94 89 ILE A N 1
ATOM 743 C CA . ILE A 1 89 ? -4.433 3.674 1.140 1.00 93.94 89 ILE A CA 1
ATOM 744 C C . ILE A 1 89 ? -3.970 4.339 -0.161 1.00 93.94 89 ILE A C 1
ATOM 746 O O . ILE A 1 89 ? -3.245 3.711 -0.924 1.00 93.94 89 ILE A O 1
ATOM 750 N N . ASN A 1 90 ? -4.337 5.602 -0.396 1.00 94.19 90 ASN A N 1
ATOM 751 C CA . ASN A 1 90 ? -3.924 6.330 -1.599 1.00 94.19 90 ASN A CA 1
ATOM 752 C C . ASN A 1 90 ? -2.407 6.448 -1.690 1.00 94.19 90 ASN A C 1
ATOM 754 O O . ASN A 1 90 ? -1.833 6.105 -2.716 1.00 94.19 90 ASN A O 1
ATOM 758 N N . PHE A 1 91 ? -1.766 6.871 -0.600 1.00 94.81 91 PHE A N 1
ATOM 759 C CA . PHE A 1 91 ? -0.318 7.015 -0.535 1.00 94.81 91 PHE A CA 1
ATOM 760 C C . PHE A 1 91 ? 0.401 5.704 -0.867 1.00 94.81 91 PHE A C 1
ATOM 762 O O . PHE A 1 91 ? 1.284 5.678 -1.718 1.00 94.81 91 PHE A O 1
ATOM 769 N N . LEU A 1 92 ? 0.003 4.601 -0.231 1.00 96.00 92 LEU A N 1
ATOM 770 C CA . LEU A 1 92 ? 0.652 3.306 -0.431 1.00 96.00 92 LEU A CA 1
ATOM 771 C C . LEU A 1 92 ? 0.380 2.720 -1.819 1.00 96.00 92 LEU A C 1
ATOM 773 O O . LEU A 1 92 ? 1.277 2.116 -2.401 1.00 96.00 92 LEU A O 1
ATOM 777 N N . LEU A 1 93 ? -0.822 2.910 -2.372 1.00 95.88 93 LEU A N 1
ATOM 778 C CA . LEU A 1 93 ? -1.121 2.465 -3.732 1.00 95.88 93 LEU A CA 1
ATOM 779 C C . LEU A 1 93 ? -0.428 3.328 -4.795 1.00 95.88 93 LEU A C 1
ATOM 781 O O . LEU A 1 93 ? 0.018 2.774 -5.797 1.00 95.88 93 LEU A O 1
ATOM 785 N N . ASP A 1 94 ? -0.249 4.633 -4.568 1.00 94.12 94 ASP A N 1
ATOM 786 C CA . ASP A 1 94 ? 0.617 5.464 -5.411 1.00 94.12 94 ASP A CA 1
ATOM 787 C C . ASP A 1 94 ? 2.043 4.902 -5.418 1.00 94.12 94 ASP A C 1
ATOM 789 O O . ASP A 1 94 ? 2.591 4.665 -6.493 1.00 94.12 94 ASP A O 1
ATOM 793 N N . LEU A 1 95 ? 2.623 4.633 -4.241 1.00 94.62 95 LEU A N 1
ATOM 794 C CA . LEU A 1 95 ? 3.959 4.037 -4.120 1.00 94.62 95 LEU A CA 1
ATOM 795 C C . LEU A 1 95 ? 4.076 2.705 -4.858 1.00 94.62 95 LEU A C 1
ATOM 797 O O . LEU A 1 95 ? 5.034 2.497 -5.595 1.00 94.62 95 LEU A O 1
ATOM 801 N N . PHE A 1 96 ? 3.092 1.827 -4.689 1.00 95.56 96 PHE A N 1
ATOM 802 C CA . PHE A 1 96 ? 3.118 0.492 -5.273 1.00 95.56 96 PHE A CA 1
ATOM 803 C C . PHE A 1 96 ? 2.969 0.495 -6.801 1.00 95.56 96 PHE A C 1
ATOM 805 O O . PHE A 1 96 ? 3.650 -0.265 -7.483 1.00 95.56 96 PHE A O 1
ATOM 812 N N . PHE A 1 97 ? 2.091 1.339 -7.355 1.00 93.50 97 PHE A N 1
ATOM 813 C CA . PHE A 1 97 ? 1.783 1.323 -8.792 1.00 93.50 97 PHE A CA 1
ATOM 814 C C . PHE A 1 97 ? 2.589 2.311 -9.633 1.00 93.50 97 PHE A C 1
ATOM 816 O O . PHE A 1 97 ? 2.694 2.113 -10.842 1.00 93.50 97 PHE A O 1
ATOM 823 N N . ARG A 1 98 ? 3.098 3.400 -9.049 1.00 90.50 98 ARG A N 1
ATOM 824 C CA . ARG A 1 98 ? 3.731 4.493 -9.811 1.00 90.50 98 ARG A CA 1
ATOM 825 C C . ARG A 1 98 ? 5.215 4.664 -9.529 1.00 90.50 98 ARG A C 1
ATOM 827 O O . ARG A 1 98 ? 5.882 5.372 -10.282 1.00 90.50 98 ARG A O 1
ATOM 834 N N . PHE A 1 99 ? 5.725 4.054 -8.464 1.00 90.38 99 PHE A N 1
ATOM 835 C CA . PHE A 1 99 ? 7.093 4.255 -8.003 1.00 90.38 99 PHE A CA 1
ATOM 836 C C . PHE A 1 99 ? 7.834 2.931 -7.850 1.00 90.38 99 PHE A C 1
ATOM 838 O O . PHE A 1 99 ? 7.271 1.847 -7.997 1.00 90.38 99 PHE A O 1
ATOM 845 N N . ASN A 1 100 ? 9.140 3.022 -7.605 1.00 90.88 100 ASN A N 1
ATOM 846 C CA . ASN A 1 100 ? 9.944 1.843 -7.356 1.00 90.88 100 ASN A CA 1
ATOM 847 C C . ASN A 1 100 ? 9.608 1.331 -5.952 1.00 90.88 100 ASN A C 1
ATOM 849 O O . ASN A 1 100 ? 9.946 1.969 -4.952 1.00 90.88 100 ASN A O 1
ATOM 853 N N . TRP A 1 101 ? 8.927 0.188 -5.876 1.00 94.12 101 TRP A N 1
ATOM 854 C CA . TRP A 1 101 ? 8.486 -0.359 -4.598 1.00 94.12 101 TRP A CA 1
ATOM 855 C C . TRP A 1 101 ? 9.648 -0.675 -3.655 1.00 94.12 101 TRP A C 1
ATOM 857 O O . TRP A 1 101 ? 9.575 -0.331 -2.479 1.00 94.12 101 TRP A O 1
ATOM 867 N N . HIS A 1 102 ? 10.743 -1.237 -4.171 1.00 93.00 102 HIS A N 1
ATOM 868 C CA . HIS A 1 102 ? 11.935 -1.542 -3.380 1.00 93.00 102 HIS A CA 1
ATOM 869 C C . HIS A 1 102 ? 12.502 -0.280 -2.713 1.00 93.00 102 HIS A C 1
ATOM 871 O O . HIS A 1 102 ? 12.698 -0.241 -1.498 1.00 93.00 102 HIS A O 1
ATOM 877 N N . GLU A 1 103 ? 12.704 0.790 -3.488 1.00 92.00 103 GLU A N 1
ATOM 878 C CA . GLU A 1 103 ? 13.194 2.066 -2.951 1.00 92.00 103 GLU A CA 1
ATOM 879 C C . GLU A 1 103 ? 12.183 2.713 -1.993 1.00 92.00 103 GLU A C 1
ATOM 881 O O . GLU A 1 103 ? 12.568 3.300 -0.981 1.00 92.00 103 GLU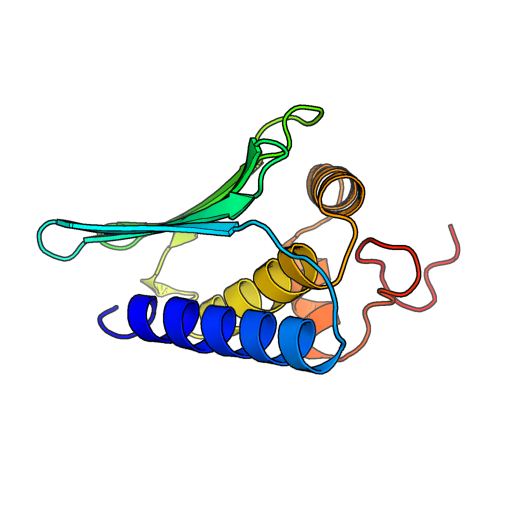 A O 1
ATOM 886 N N . SER A 1 104 ? 10.888 2.568 -2.279 1.00 93.00 104 SER A N 1
ATOM 887 C CA . SER A 1 104 ? 9.807 3.082 -1.439 1.00 93.00 104 SER A CA 1
ATOM 888 C C . SER A 1 104 ? 9.759 2.386 -0.079 1.00 93.00 104 SER A C 1
ATOM 890 O O . SER A 1 104 ? 9.725 3.064 0.945 1.00 93.00 104 SER A O 1
ATOM 892 N N . VAL A 1 105 ? 9.819 1.052 -0.038 1.00 94.12 105 VAL A N 1
ATOM 893 C CA . VAL A 1 105 ? 9.861 0.273 1.210 1.00 94.12 105 VAL A CA 1
ATOM 894 C C . VAL A 1 105 ? 11.139 0.579 1.988 1.00 94.12 105 VAL A C 1
ATOM 896 O O . VAL A 1 105 ? 11.071 0.837 3.191 1.00 94.12 105 VAL A O 1
ATOM 899 N N . ALA A 1 106 ? 12.293 0.643 1.316 1.00 91.19 106 ALA A N 1
ATOM 900 C CA . ALA A 1 106 ? 13.550 1.031 1.950 1.00 91.19 106 ALA A CA 1
ATOM 901 C C . ALA A 1 106 ? 13.464 2.423 2.601 1.00 91.19 106 ALA A C 1
ATOM 903 O O . ALA A 1 106 ? 13.874 2.585 3.750 1.00 91.19 106 ALA A O 1
ATOM 904 N N . ALA A 1 107 ? 12.875 3.414 1.924 1.00 90.00 107 ALA A N 1
ATOM 905 C CA . ALA A 1 107 ? 12.662 4.748 2.487 1.00 90.00 107 ALA A CA 1
ATOM 906 C C . ALA A 1 107 ? 11.684 4.729 3.676 1.00 90.00 107 ALA A C 1
ATOM 908 O O . ALA A 1 107 ? 11.952 5.345 4.709 1.00 90.00 107 ALA A O 1
ATOM 909 N N . LEU A 1 108 ? 10.580 3.984 3.566 1.00 92.12 108 LEU A N 1
ATOM 910 C CA . LEU A 1 108 ? 9.587 3.846 4.636 1.00 92.12 108 LEU A CA 1
ATOM 911 C C . LEU A 1 108 ? 10.147 3.149 5.885 1.00 92.12 108 LEU A C 1
ATOM 913 O O . LEU A 1 108 ? 9.678 3.430 6.983 1.00 92.12 108 LEU A O 1
ATOM 917 N N . SER A 1 109 ? 11.165 2.296 5.742 1.00 87.69 109 SER A N 1
ATOM 918 C CA . SER A 1 109 ? 11.807 1.606 6.873 1.00 87.69 109 SER A CA 1
ATOM 919 C C . SER A 1 109 ? 12.559 2.540 7.831 1.00 87.69 109 SER A C 1
ATOM 921 O O . SER A 1 109 ? 12.776 2.191 8.991 1.00 87.69 109 SER A O 1
ATOM 923 N N . VAL A 1 110 ? 12.956 3.727 7.362 1.00 86.56 110 VAL A N 1
ATOM 924 C CA . VAL A 1 110 ? 13.774 4.685 8.128 1.00 86.56 110 VAL A CA 1
ATOM 925 C C . VAL A 1 110 ? 13.093 6.034 8.358 1.00 86.56 110 VAL A C 1
ATOM 927 O O . VAL A 1 110 ? 13.575 6.828 9.167 1.00 86.56 110 VAL A O 1
ATOM 930 N N . ALA A 1 111 ? 12.000 6.319 7.652 1.00 86.56 111 ALA A N 1
ATOM 931 C CA . ALA A 1 111 ? 11.281 7.584 7.740 1.00 86.56 111 ALA A CA 1
ATOM 932 C C . ALA A 1 111 ? 10.175 7.564 8.808 1.00 86.56 111 ALA A C 1
ATOM 934 O O . ALA A 1 111 ? 9.616 6.519 9.142 1.00 86.56 111 ALA A O 1
ATOM 935 N N . ASP A 1 112 ? 9.793 8.749 9.295 1.00 89.00 112 ASP A N 1
ATOM 936 C CA . ASP A 1 112 ? 8.551 8.899 10.054 1.00 89.00 112 ASP A CA 1
ATOM 937 C C . ASP A 1 112 ? 7.359 8.783 9.091 1.00 89.00 112 ASP A C 1
ATOM 939 O O . ASP A 1 112 ? 7.037 9.704 8.332 1.00 89.00 112 ASP A O 1
ATOM 943 N N . PHE A 1 113 ? 6.695 7.626 9.129 1.00 89.12 113 PHE A N 1
ATOM 944 C CA . PHE A 1 113 ? 5.527 7.326 8.305 1.00 89.12 113 PHE A CA 1
ATOM 945 C C . PHE A 1 113 ? 4.445 8.409 8.402 1.00 89.12 113 PHE A C 1
ATOM 947 O O . PHE A 1 113 ? 3.862 8.812 7.394 1.00 89.12 113 PHE A O 1
ATOM 954 N N . TRP A 1 114 ? 4.181 8.929 9.601 1.00 87.88 114 TRP A N 1
ATOM 955 C CA . TRP A 1 114 ? 3.114 9.902 9.813 1.00 87.88 114 TRP A CA 1
ATOM 956 C C . TRP A 1 114 ? 3.472 11.288 9.310 1.00 87.88 114 TRP A C 1
ATOM 958 O O . TRP A 1 114 ? 2.597 12.017 8.826 1.00 87.88 114 TRP A O 1
ATOM 968 N N . GLU A 1 115 ? 4.747 11.649 9.389 1.00 89.56 115 GLU A N 1
ATOM 969 C CA . GLU A 1 115 ? 5.250 12.853 8.750 1.00 89.56 115 GLU A CA 1
ATOM 970 C C . GLU A 1 115 ? 5.107 12.766 7.226 1.00 89.56 115 GLU A C 1
ATOM 972 O O . GLU A 1 115 ? 4.635 13.724 6.607 1.00 89.56 115 GLU A O 1
ATOM 977 N N . LEU A 1 116 ? 5.418 11.617 6.620 1.00 90.19 116 LEU A N 1
ATOM 978 C CA . LEU A 1 116 ? 5.223 11.406 5.183 1.00 90.19 116 LEU A CA 1
ATOM 979 C C . LEU A 1 116 ? 3.750 11.528 4.786 1.00 90.19 116 LEU A C 1
ATOM 981 O O . LEU A 1 116 ? 3.434 12.298 3.883 1.00 90.19 116 LEU A O 1
ATOM 985 N N . ILE A 1 117 ? 2.834 10.875 5.506 1.00 90.12 117 ILE A N 1
ATOM 986 C CA . ILE A 1 117 ? 1.387 10.980 5.249 1.00 90.12 117 ILE A CA 1
ATOM 987 C C . ILE A 1 117 ? 0.899 12.433 5.339 1.00 90.12 117 ILE A C 1
ATOM 989 O O . ILE A 1 117 ? 0.141 12.894 4.486 1.00 90.12 117 ILE A O 1
ATOM 993 N N . LYS A 1 118 ? 1.358 13.192 6.340 1.00 89.88 118 LYS A N 1
ATOM 994 C CA . LYS A 1 118 ? 1.008 14.613 6.493 1.00 89.88 118 LYS A CA 1
ATOM 995 C C . LYS A 1 118 ? 1.543 15.476 5.349 1.00 89.88 118 LYS A C 1
ATOM 997 O O . LYS A 1 118 ? 0.915 16.473 4.995 1.00 89.88 118 LYS A O 1
ATOM 1002 N N . ASN A 1 119 ? 2.711 15.144 4.804 1.00 90.00 119 ASN A N 1
ATOM 1003 C CA . ASN A 1 119 ? 3.262 15.843 3.646 1.00 90.00 119 ASN A CA 1
ATOM 1004 C C . ASN A 1 119 ? 2.557 15.433 2.348 1.00 90.00 119 ASN A C 1
ATOM 1006 O O . ASN A 1 119 ? 2.314 16.301 1.515 1.00 90.00 119 ASN A O 1
ATOM 1010 N N . TYR A 1 120 ? 2.150 14.168 2.214 1.00 90.56 120 TYR A N 1
ATOM 1011 C CA . TYR A 1 120 ? 1.340 13.685 1.095 1.00 90.56 120 TYR A CA 1
ATOM 1012 C C . TYR A 1 120 ? -0.004 14.422 1.025 1.00 90.56 120 TYR A C 1
ATOM 1014 O O . TYR A 1 120 ? -0.377 14.929 -0.025 1.00 90.56 120 TYR A O 1
ATOM 1022 N N . GLU A 1 121 ? -0.685 14.593 2.166 1.00 90.00 121 GLU A N 1
ATOM 1023 C CA . GLU A 1 121 ? -1.938 15.364 2.260 1.00 90.00 121 GLU A CA 1
ATOM 1024 C C . GLU A 1 121 ? -1.801 16.808 1.753 1.00 90.00 121 GLU A C 1
ATOM 1026 O O . GLU A 1 121 ? -2.755 17.393 1.244 1.00 90.00 121 GLU A O 1
ATOM 1031 N N . LYS A 1 122 ? -0.612 17.395 1.916 1.00 89.75 122 LYS A N 1
ATOM 1032 C CA . LYS A 1 122 ? -0.319 18.791 1.576 1.00 89.75 122 LYS A CA 1
ATOM 1033 C C . LYS A 1 122 ? 0.305 18.972 0.196 1.00 89.75 122 LYS A C 1
ATOM 1035 O O . LYS A 1 122 ? 0.674 20.100 -0.113 1.00 89.75 122 LYS A O 1
ATOM 1040 N N . ASP A 1 123 ? 0.445 17.900 -0.584 1.00 85.00 123 ASP A N 1
ATOM 1041 C CA . ASP A 1 123 ? 1.172 17.901 -1.862 1.00 85.00 123 ASP A CA 1
ATOM 1042 C C . ASP A 1 123 ? 2.626 18.406 -1.717 1.00 85.00 123 ASP A C 1
ATOM 1044 O O . ASP A 1 123 ? 3.181 19.092 -2.570 1.00 85.00 123 ASP A O 1
ATOM 1048 N N . ASN A 1 124 ? 3.244 18.087 -0.574 1.00 86.44 124 ASN A N 1
ATOM 1049 C CA . ASN A 1 124 ? 4.603 18.493 -0.204 1.00 86.44 124 ASN A CA 1
ATOM 1050 C C . ASN A 1 124 ? 5.606 17.331 -0.283 1.00 86.44 124 ASN A C 1
ATOM 1052 O O . ASN A 1 124 ? 6.716 17.445 0.245 1.00 86.44 124 ASN A O 1
ATOM 1056 N N . LEU A 1 125 ? 5.223 16.201 -0.881 1.00 82.88 125 LEU A N 1
ATOM 1057 C CA . LEU A 1 125 ? 6.152 15.109 -1.140 1.00 82.88 125 LEU A CA 1
ATOM 1058 C C . LEU A 1 125 ? 6.743 15.235 -2.541 1.00 82.88 125 LEU A C 1
ATOM 1060 O O . LEU A 1 125 ? 6.024 15.275 -3.535 1.00 82.88 125 LEU A O 1
ATOM 1064 N N . ASP A 1 126 ? 8.068 15.249 -2.609 1.00 80.94 126 ASP A N 1
ATOM 1065 C CA . ASP A 1 126 ? 8.786 14.976 -3.841 1.00 80.94 126 ASP A CA 1
ATOM 1066 C C . ASP A 1 126 ? 8.821 13.461 -4.059 1.00 80.94 126 ASP A C 1
ATOM 1068 O O . ASP A 1 126 ? 9.389 12.712 -3.262 1.00 80.94 126 ASP A O 1
ATOM 1072 N N . MET A 1 127 ? 8.188 13.026 -5.145 1.00 76.44 127 MET A N 1
ATOM 1073 C CA . MET A 1 127 ? 8.103 11.624 -5.545 1.00 76.44 127 MET A CA 1
ATOM 1074 C C . MET A 1 127 ? 8.941 11.338 -6.806 1.00 76.44 127 MET A C 1
ATOM 1076 O O . MET A 1 127 ? 8.922 10.235 -7.336 1.00 76.44 127 MET A O 1
ATOM 1080 N N . THR A 1 128 ? 9.694 12.313 -7.326 1.00 77.69 128 THR A N 1
ATOM 1081 C CA . THR A 1 128 ? 10.381 12.197 -8.629 1.00 77.69 128 THR A CA 1
ATOM 1082 C C . THR A 1 128 ? 11.504 11.156 -8.663 1.00 77.69 128 THR A C 1
ATOM 1084 O O . THR A 1 128 ? 11.833 10.648 -9.733 1.00 77.69 128 THR A O 1
ATOM 1087 N N . PHE A 1 129 ? 12.071 10.807 -7.506 1.00 67.88 129 PHE A N 1
ATOM 1088 C CA . PHE A 1 129 ? 13.228 9.914 -7.377 1.00 67.88 129 PHE A CA 1
ATOM 1089 C C . PHE A 1 129 ? 12.872 8.446 -7.115 1.00 67.88 129 PHE A C 1
ATOM 1091 O O . PHE A 1 129 ? 13.720 7.714 -6.625 1.00 67.88 129 PHE A O 1
ATOM 1098 N N . GLY A 1 130 ? 11.642 8.017 -7.408 1.00 76.19 130 GLY A N 1
ATOM 1099 C CA . GLY A 1 130 ? 11.239 6.616 -7.232 1.00 76.19 130 GLY A CA 1
ATOM 1100 C C . GLY A 1 130 ? 10.837 6.233 -5.803 1.00 76.19 130 GLY A C 1
ATOM 1101 O O . GLY A 1 130 ? 10.417 5.099 -5.596 1.00 76.19 130 GLY A O 1
ATOM 1102 N N . TYR A 1 131 ? 10.900 7.167 -4.846 1.00 79.19 131 TYR A N 1
ATOM 1103 C CA . TYR A 1 131 ? 10.476 6.988 -3.453 1.00 79.19 131 TYR A CA 1
ATOM 1104 C C . TYR A 1 131 ? 10.090 8.330 -2.795 1.00 79.19 131 TYR A C 1
ATOM 1106 O O . TYR A 1 131 ? 10.504 9.384 -3.291 1.00 79.19 131 TYR A O 1
ATOM 1114 N N . PRO A 1 132 ? 9.312 8.329 -1.690 1.00 83.75 132 PRO A N 1
ATOM 1115 C CA . PRO A 1 132 ? 8.759 9.552 -1.111 1.00 83.75 132 PRO A CA 1
ATOM 1116 C C . PRO A 1 132 ? 9.799 10.337 -0.300 1.00 83.75 132 PRO A C 1
ATOM 1118 O O . PRO A 1 132 ? 10.449 9.787 0.591 1.00 83.75 132 PRO A O 1
ATOM 1121 N N . ARG A 1 133 ? 9.924 11.646 -0.558 1.00 83.19 133 ARG A N 1
ATOM 1122 C CA . ARG A 1 133 ? 10.758 12.587 0.217 1.00 83.19 133 ARG A CA 1
ATOM 1123 C C . ARG A 1 133 ? 10.015 13.885 0.499 1.00 83.19 133 ARG A C 1
ATOM 1125 O O . ARG A 1 133 ? 9.125 14.263 -0.248 1.00 83.19 133 ARG A O 1
ATOM 1132 N N . ILE A 1 134 ? 10.401 14.616 1.541 1.00 79.44 134 ILE A N 1
ATOM 1133 C CA . ILE A 1 134 ? 9.827 15.942 1.808 1.00 79.44 134 ILE A CA 1
ATOM 1134 C C . ILE A 1 134 ? 10.419 16.951 0.814 1.00 79.44 134 ILE A C 1
ATOM 1136 O O . ILE A 1 134 ? 11.637 17.083 0.691 1.00 79.44 134 ILE A O 1
ATOM 1140 N N . ALA A 1 135 ? 9.569 17.686 0.099 1.00 76.31 135 ALA A N 1
ATOM 1141 C CA . ALA A 1 135 ? 10.014 18.669 -0.882 1.00 76.31 135 ALA A CA 1
ATOM 1142 C C . ALA A 1 135 ? 10.910 19.738 -0.227 1.00 76.31 135 ALA A C 1
ATOM 1144 O O . ALA A 1 135 ? 10.541 20.371 0.763 1.00 76.31 135 ALA A O 1
ATOM 1145 N N . GLY A 1 136 ? 12.109 19.941 -0.781 1.00 65.44 136 GLY A N 1
ATOM 1146 C CA . GLY A 1 136 ? 13.084 20.908 -0.266 1.00 65.44 136 GLY A CA 1
ATOM 1147 C C . GLY A 1 136 ? 13.945 20.419 0.905 1.00 65.44 136 GLY A C 1
ATOM 1148 O O . GLY A 1 136 ? 14.795 21.181 1.372 1.00 65.44 136 GLY A O 1
ATOM 1149 N N . SER A 1 137 ? 13.800 19.167 1.361 1.00 60.28 137 SER A N 1
ATOM 1150 C CA . SER A 1 137 ? 14.801 18.545 2.233 1.00 60.28 137 SER A CA 1
ATOM 1151 C C . SER A 1 137 ? 16.026 18.167 1.394 1.00 60.28 137 SER A C 1
ATOM 1153 O O . SER A 1 137 ? 16.126 17.054 0.878 1.00 60.28 137 SER A O 1
ATOM 1155 N N . ASN A 1 138 ? 16.949 19.110 1.205 1.00 46.34 138 ASN A N 1
ATOM 1156 C CA . ASN A 1 138 ? 18.260 18.793 0.642 1.00 46.34 138 ASN A CA 1
ATOM 1157 C C . ASN A 1 138 ? 18.976 17.852 1.619 1.00 46.34 138 ASN A C 1
ATOM 1159 O O . ASN A 1 138 ? 19.339 18.270 2.720 1.00 46.34 138 ASN A O 1
ATOM 1163 N N . SER A 1 139 ? 19.109 16.587 1.222 1.00 49.75 139 SER A N 1
ATOM 1164 C CA . SER A 1 139 ? 20.034 15.626 1.834 1.00 49.75 139 SER A CA 1
ATOM 1165 C C . SER A 1 139 ? 21.451 15.909 1.352 1.00 49.75 139 SER A C 1
ATOM 1167 O O . SER A 1 139 ? 21.595 16.176 0.136 1.00 49.75 139 SER A O 1
#